Protein AF-A0A951AQX8-F1 (afdb_monomer_lite)

Sequence (80 aa):
MSGQACAGADNRSPVLHIVRGQPSDEELAALTVVLVAVASPAQPAGPAVSSSWADPTHGMRTPLHPGPGIGAWRTSLHPG

pLDDT: mean 77.15, std 15.4, range [42.84, 98.25]

Foldseek 3Di:
DDDDDPPDPDPDDDPDDDPDDDDDPVRVVVVVVVVCVVPPDDDDDPDDPQDPVNPCVVVVDDDDDDPDDPCPVVVVPDDD

Secondary structure (DSSP, 8-state):
--------------S----SS---HHHHHHHHHHHHHHHSPPP--SS----GGG-THHHHSPP----S-TTTTTGGG---

Structure (mmCIF, N/CA/C/O backbone):
data_AF-A0A951AQX8-F1
#
_entry.id   AF-A0A951AQX8-F1
#
loop_
_atom_site.group_PDB
_atom_site.id
_atom_site.type_symbol
_atom_site.label_atom_id
_atom_site.label_alt_id
_atom_site.label_comp_id
_atom_site.label_asym_id
_atom_site.label_entity_id
_atom_site.label_seq_id
_atom_site.pdbx_PDB_ins_code
_atom_site.Cartn_x
_atom_site.Cartn_y
_atom_site.Cartn_z
_atom_site.occupancy
_atom_site.B_iso_or_equiv
_atom_site.auth_seq_id
_atom_site.auth_comp_id
_atom_site.auth_asym_id
_atom_site.auth_atom_id
_atom_site.pdbx_PDB_model_num
ATOM 1 N N . MET A 1 1 ? -22.665 37.808 -16.295 1.00 42.84 1 MET A N 1
ATOM 2 C CA . MET A 1 1 ? -22.367 36.857 -17.389 1.00 42.84 1 MET A CA 1
ATOM 3 C C . MET A 1 1 ? -20.856 36.840 -17.539 1.00 42.84 1 MET A C 1
ATOM 5 O O . MET A 1 1 ? -20.332 37.828 -18.016 1.00 42.84 1 MET A O 1
ATOM 9 N N . SER A 1 2 ? -20.051 35.906 -17.052 1.00 44.84 2 SER A N 1
ATOM 10 C CA . SER A 1 2 ? -20.186 34.581 -16.427 1.00 44.84 2 SER A CA 1
ATOM 11 C C . SER A 1 2 ? -18.930 34.451 -15.526 1.00 44.84 2 SER A C 1
ATOM 13 O O . SER A 1 2 ? -17.937 35.115 -15.794 1.00 44.84 2 SER A O 1
ATOM 15 N N . GLY A 1 3 ? -18.891 33.765 -14.385 1.00 55.12 3 GLY A N 1
ATOM 16 C CA . GLY A 1 3 ? -19.399 32.423 -14.130 1.00 55.12 3 GLY A CA 1
ATOM 17 C C . GLY A 1 3 ? -18.370 31.384 -14.596 1.00 55.12 3 GLY A C 1
ATOM 18 O O . GLY A 1 3 ? -18.361 31.062 -15.775 1.00 55.12 3 GLY A O 1
ATOM 19 N N . GLN A 1 4 ? -17.568 30.873 -13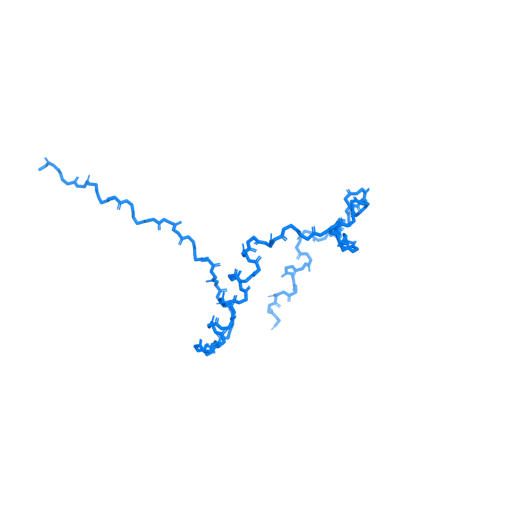.652 1.00 52.72 4 GLN A N 1
ATOM 20 C CA . GLN A 1 4 ? -16.689 29.688 -13.708 1.00 52.72 4 GLN A CA 1
ATOM 21 C C . GLN A 1 4 ? -15.307 29.751 -14.400 1.00 52.72 4 GLN A C 1
ATOM 23 O O . GLN A 1 4 ? -15.186 29.723 -15.618 1.00 52.72 4 GLN A O 1
ATOM 28 N N . ALA A 1 5 ? -14.264 29.577 -13.577 1.00 49.06 5 ALA A N 1
ATOM 29 C CA . ALA A 1 5 ? -13.431 28.370 -13.629 1.00 49.06 5 ALA A CA 1
ATOM 30 C C . ALA A 1 5 ? -12.927 28.058 -12.207 1.00 49.06 5 ALA A C 1
ATOM 32 O O . ALA A 1 5 ? -11.917 28.591 -11.753 1.00 49.06 5 ALA A O 1
ATOM 33 N N . CYS A 1 6 ? -13.661 27.217 -11.472 1.00 44.06 6 CYS A N 1
ATOM 34 C CA . CYS A 1 6 ? -13.102 26.534 -10.310 1.00 44.06 6 CYS A CA 1
ATOM 35 C C . CYS A 1 6 ? -11.983 25.634 -10.844 1.00 44.06 6 CYS A C 1
ATOM 37 O O . CYS A 1 6 ? -12.263 24.648 -11.525 1.00 44.06 6 CYS A O 1
ATOM 39 N N . ALA A 1 7 ? -10.731 26.033 -10.620 1.00 55.25 7 ALA A N 1
ATOM 40 C CA . ALA A 1 7 ? -9.569 25.216 -10.935 1.00 55.25 7 ALA A CA 1
ATOM 41 C C . ALA A 1 7 ? -9.732 23.843 -10.265 1.00 55.25 7 ALA A C 1
ATOM 43 O O . ALA A 1 7 ? -10.193 23.756 -9.127 1.00 55.25 7 ALA A O 1
ATOM 44 N N . GLY A 1 8 ? -9.448 22.795 -11.037 1.00 46.84 8 GLY A N 1
ATOM 45 C CA . GLY A 1 8 ? -9.931 21.438 -10.820 1.00 46.84 8 GLY A CA 1
ATOM 46 C C . GLY A 1 8 ? -9.710 20.911 -9.407 1.00 46.84 8 GLY A C 1
ATOM 47 O O . GLY A 1 8 ? -8.612 20.992 -8.861 1.00 46.84 8 GLY A O 1
ATOM 48 N N . ALA A 1 9 ? -10.758 20.307 -8.849 1.00 58.16 9 ALA A N 1
ATOM 49 C CA . ALA A 1 9 ? -10.584 19.295 -7.825 1.00 58.16 9 ALA A CA 1
ATOM 50 C C . ALA A 1 9 ? -9.750 18.175 -8.460 1.00 58.16 9 ALA A C 1
ATOM 52 O O . ALA A 1 9 ? -10.223 17.414 -9.304 1.00 58.16 9 ALA A O 1
ATOM 53 N N . ASP A 1 10 ? -8.468 18.206 -8.130 1.00 57.19 10 ASP A N 1
ATOM 54 C CA . ASP A 1 10 ? -7.427 17.284 -8.541 1.00 57.19 10 ASP A CA 1
ATOM 55 C C . ASP A 1 10 ? -7.932 15.843 -8.377 1.00 57.19 10 ASP A C 1
ATOM 57 O O . ASP A 1 10 ? -8.292 15.420 -7.277 1.00 57.19 10 ASP A O 1
ATOM 61 N N . ASN A 1 11 ? -7.999 15.090 -9.475 1.00 60.28 11 ASN A N 1
ATOM 62 C CA . ASN A 1 11 ? -8.336 13.669 -9.467 1.00 60.28 11 ASN A CA 1
ATOM 63 C C . ASN A 1 11 ? -7.145 12.865 -8.918 1.00 60.28 11 ASN A C 1
ATOM 65 O O . ASN A 1 11 ? -6.534 12.052 -9.615 1.00 60.28 11 ASN A O 1
ATOM 69 N N . ARG A 1 12 ? -6.763 13.129 -7.667 1.00 70.25 12 ARG A N 1
ATOM 70 C CA . ARG A 1 12 ? -5.758 12.348 -6.956 1.00 70.25 12 ARG A CA 1
ATOM 71 C C . ARG A 1 12 ? -6.432 11.100 -6.423 1.00 70.25 12 ARG A C 1
ATOM 73 O O . ARG A 1 12 ? -7.082 11.112 -5.381 1.00 70.25 12 ARG A O 1
ATOM 80 N N . SER A 1 13 ? -6.265 10.013 -7.167 1.00 82.75 13 SER A N 1
ATOM 81 C CA . SER A 1 13 ? -6.561 8.683 -6.646 1.00 82.75 13 SER A CA 1
ATOM 82 C C . SER A 1 13 ? -5.786 8.475 -5.336 1.00 82.75 13 SER A C 1
ATOM 84 O O . SER A 1 13 ? -4.624 8.890 -5.249 1.00 82.75 13 SER A O 1
ATOM 86 N N . PRO A 1 14 ? -6.413 7.885 -4.304 1.00 86.00 14 PRO A N 1
ATOM 87 C CA . PRO A 1 14 ? -5.774 7.697 -3.010 1.00 86.00 14 PRO A CA 1
ATOM 88 C C . PRO A 1 14 ? -4.510 6.845 -3.156 1.00 86.00 14 PRO A C 1
ATOM 90 O O . PRO A 1 14 ? -4.511 5.835 -3.857 1.00 86.00 14 PRO A O 1
ATOM 93 N N . VAL A 1 15 ? -3.435 7.246 -2.472 1.00 86.81 15 VAL A N 1
ATOM 94 C CA . VAL A 1 15 ? -2.141 6.537 -2.505 1.00 86.81 15 VAL A CA 1
ATOM 95 C C . VAL A 1 15 ? -2.231 5.171 -1.806 1.00 86.81 15 VAL A C 1
ATOM 97 O O . VAL A 1 15 ? -1.504 4.246 -2.155 1.00 86.81 15 VAL A O 1
ATOM 100 N N . LEU A 1 16 ? -3.154 5.024 -0.850 1.00 90.62 16 LEU A N 1
ATOM 101 C CA . LEU A 1 16 ? -3.443 3.787 -0.126 1.00 90.62 16 LEU A CA 1
ATOM 102 C C . LEU A 1 16 ? -4.960 3.648 0.065 1.00 90.62 16 LEU A C 1
ATOM 104 O O . LEU A 1 16 ? -5.619 4.601 0.476 1.00 90.62 16 LEU A O 1
ATOM 108 N N . HIS A 1 17 ? -5.510 2.460 -0.202 1.00 94.00 17 HIS A N 1
ATOM 109 C CA . HIS A 1 17 ? -6.931 2.152 -0.019 1.00 94.00 17 HIS A CA 1
ATOM 110 C C . HIS A 1 17 ? -7.111 0.843 0.761 1.00 94.00 17 HIS A C 1
ATOM 112 O O . HIS A 1 17 ? -6.651 -0.217 0.330 1.00 94.00 17 HIS A O 1
ATOM 118 N N . ILE A 1 18 ? -7.812 0.909 1.896 1.00 95.19 18 ILE A N 1
ATOM 119 C CA . ILE A 1 18 ? -8.121 -0.259 2.727 1.00 95.19 18 ILE A CA 1
ATOM 120 C C . ILE A 1 18 ? -9.370 -0.948 2.174 1.00 95.19 18 ILE A C 1
ATOM 122 O O . ILE A 1 18 ? -10.473 -0.422 2.255 1.00 95.19 18 ILE A O 1
ATOM 126 N N . VAL A 1 19 ? -9.201 -2.141 1.602 1.00 96.38 19 VAL A N 1
ATOM 127 C CA . VAL A 1 19 ? -10.311 -2.895 0.986 1.00 96.38 19 VAL A CA 1
ATOM 128 C C . VAL A 1 19 ? -11.184 -3.598 2.035 1.00 96.38 19 VAL A C 1
ATOM 130 O O . VAL A 1 19 ? -12.380 -3.777 1.819 1.00 96.38 19 VAL A O 1
ATOM 133 N N . ARG A 1 20 ? -10.599 -4.019 3.165 1.00 93.12 20 ARG A N 1
ATOM 134 C CA . ARG A 1 20 ? -11.288 -4.684 4.284 1.00 93.12 20 ARG A CA 1
ATOM 135 C C . ARG A 1 20 ? -10.580 -4.419 5.612 1.00 93.12 20 ARG A C 1
ATOM 137 O O . ARG A 1 20 ? -9.368 -4.233 5.628 1.00 93.12 20 ARG A O 1
ATOM 144 N N . GLY A 1 21 ? -11.340 -4.514 6.705 1.00 96.06 21 GLY A N 1
ATOM 145 C CA . GLY A 1 21 ? -10.863 -4.300 8.075 1.00 96.06 21 GLY A CA 1
ATOM 146 C C . GLY A 1 21 ? -11.001 -2.847 8.532 1.00 96.06 21 GLY A C 1
ATOM 147 O O . GLY A 1 21 ? -11.363 -1.975 7.745 1.00 96.06 21 GLY A O 1
ATOM 148 N N . GLN A 1 22 ? -10.749 -2.603 9.816 1.00 96.31 22 GLN A N 1
ATOM 149 C CA . GLN A 1 22 ? -10.682 -1.272 10.428 1.00 96.31 22 GLN A CA 1
ATOM 150 C C . GLN A 1 22 ? -9.349 -1.194 11.182 1.00 96.31 22 GLN A C 1
ATOM 152 O O . GLN A 1 22 ? -9.312 -1.584 12.349 1.00 96.31 22 GLN A O 1
ATOM 157 N N . PRO A 1 23 ? -8.248 -0.833 10.496 1.00 95.25 23 PRO A N 1
ATOM 158 C CA . PRO A 1 23 ? -6.937 -0.771 11.129 1.00 95.25 23 PRO A CA 1
ATOM 159 C C . PRO A 1 23 ? -6.916 0.316 12.202 1.00 95.25 23 PRO A C 1
ATOM 161 O O . PRO A 1 23 ? -7.602 1.333 12.064 1.00 95.25 23 PRO A O 1
ATOM 164 N N . SER A 1 24 ? -6.123 0.105 13.248 1.00 98.25 24 SER A N 1
ATOM 165 C CA . SER A 1 24 ? -5.882 1.147 14.244 1.00 98.25 24 SER A CA 1
ATOM 166 C C . SER A 1 24 ? -4.979 2.252 13.682 1.00 98.25 24 SER A C 1
ATOM 168 O O . SER A 1 24 ? -4.303 2.07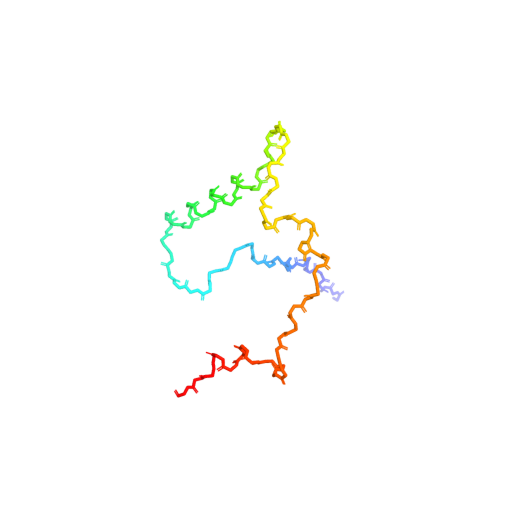9 12.658 1.00 98.25 24 SER A O 1
ATOM 170 N N . ASP A 1 25 ? -4.942 3.397 14.362 1.00 97.81 25 ASP A N 1
ATOM 171 C CA . ASP A 1 25 ? -4.080 4.520 13.979 1.00 97.81 25 ASP A CA 1
ATOM 172 C C . ASP A 1 25 ? -2.595 4.116 14.001 1.00 97.81 25 ASP A C 1
ATOM 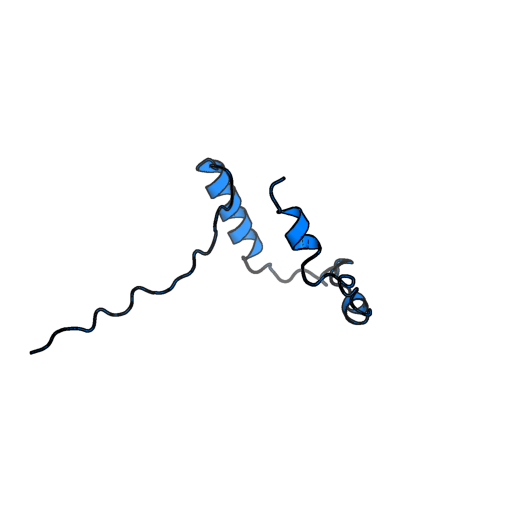174 O O . ASP A 1 25 ? -1.817 4.518 13.132 1.00 97.81 25 ASP A O 1
ATOM 178 N N . GLU A 1 26 ? -2.204 3.260 14.949 1.00 98.19 26 GLU A N 1
ATOM 179 C CA . GLU A 1 26 ? -0.843 2.734 15.062 1.00 98.19 26 GLU A CA 1
ATOM 180 C C . GLU A 1 26 ? -0.476 1.834 13.880 1.00 98.19 26 GLU A C 1
ATOM 182 O O . GLU A 1 26 ? 0.635 1.920 13.353 1.00 98.19 26 GLU A O 1
ATOM 187 N N . GLU A 1 27 ? -1.402 0.989 13.427 1.00 97.94 27 GLU A N 1
ATOM 188 C CA . GLU A 1 27 ? -1.188 0.111 12.276 1.00 97.94 27 GLU A CA 1
ATOM 189 C C . GLU A 1 27 ? -1.062 0.916 10.975 1.00 97.94 27 GLU A C 1
ATOM 191 O O . GLU A 1 27 ? -0.178 0.644 10.156 1.00 97.94 27 GLU A O 1
ATOM 196 N N . LEU A 1 28 ? -1.893 1.951 10.798 1.00 96.94 28 LEU A N 1
ATOM 197 C CA . LEU A 1 28 ? -1.793 2.868 9.658 1.00 96.94 28 LEU A CA 1
ATOM 198 C C . LEU A 1 28 ? -0.473 3.646 9.658 1.00 96.94 28 LEU A C 1
ATOM 200 O O . LEU A 1 28 ? 0.160 3.795 8.604 1.00 96.94 28 LEU A O 1
ATOM 204 N N . ALA A 1 29 ? -0.030 4.114 10.826 1.00 97.12 29 ALA A N 1
ATOM 205 C CA . ALA A 1 29 ? 1.255 4.782 10.976 1.00 97.12 29 ALA A CA 1
ATOM 206 C C . ALA A 1 29 ? 2.413 3.834 10.632 1.00 97.12 29 ALA A C 1
ATOM 208 O O . ALA A 1 29 ? 3.277 4.188 9.828 1.00 97.12 29 ALA A O 1
ATOM 209 N N . ALA A 1 30 ? 2.400 2.610 11.169 1.00 97.50 30 ALA A N 1
ATOM 210 C CA . ALA A 1 30 ? 3.426 1.606 10.901 1.00 97.50 30 ALA A CA 1
ATOM 211 C C . ALA A 1 30 ? 3.517 1.271 9.404 1.00 97.50 30 ALA A C 1
ATOM 213 O O . ALA A 1 30 ? 4.610 1.280 8.833 1.00 97.50 30 ALA A O 1
ATOM 214 N N . LEU A 1 31 ? 2.378 1.049 8.742 1.00 95.88 31 LEU A N 1
ATOM 215 C CA . LEU A 1 31 ? 2.335 0.785 7.305 1.00 95.88 31 LEU A CA 1
ATOM 216 C C . LEU A 1 31 ? 2.890 1.963 6.492 1.00 95.88 31 LEU A C 1
ATOM 218 O O . LEU A 1 31 ? 3.661 1.761 5.553 1.00 95.88 31 LEU A O 1
ATOM 222 N N . THR A 1 32 ? 2.545 3.194 6.873 1.00 95.62 32 THR A N 1
ATOM 223 C CA . THR A 1 32 ? 3.051 4.404 6.211 1.00 95.62 32 THR A CA 1
ATOM 224 C C . THR A 1 32 ? 4.567 4.525 6.357 1.00 95.62 32 THR A C 1
ATOM 226 O O . THR A 1 32 ? 5.254 4.780 5.368 1.00 95.62 32 THR A O 1
ATOM 229 N N . VAL A 1 33 ? 5.111 4.282 7.555 1.00 97.06 33 VAL A N 1
ATOM 230 C CA . VAL A 1 33 ? 6.564 4.295 7.795 1.00 97.06 33 VAL A CA 1
ATOM 231 C C . VAL A 1 33 ? 7.271 3.262 6.921 1.00 97.06 33 VAL A C 1
ATOM 233 O O . VAL A 1 33 ? 8.279 3.588 6.297 1.00 97.06 33 VAL A O 1
ATOM 236 N N . VAL A 1 34 ? 6.734 2.043 6.818 1.00 95.81 34 VAL A N 1
ATOM 237 C CA . VAL A 1 34 ? 7.303 0.997 5.955 1.00 95.81 34 VAL A CA 1
ATOM 238 C C . VAL A 1 34 ? 7.289 1.425 4.487 1.00 95.81 34 VAL A C 1
ATOM 240 O O . VAL A 1 34 ? 8.306 1.293 3.809 1.00 95.81 34 VAL A O 1
ATOM 243 N N . LEU A 1 35 ? 6.178 1.978 3.993 1.00 94.38 35 LEU A N 1
ATOM 244 C CA . LEU A 1 35 ? 6.080 2.459 2.610 1.00 94.38 35 LEU A CA 1
ATOM 245 C C . LEU A 1 35 ? 7.105 3.561 2.315 1.00 94.38 35 LEU A C 1
ATOM 247 O O . LEU A 1 35 ? 7.784 3.503 1.291 1.00 94.38 35 LEU A O 1
ATOM 251 N N . VAL A 1 36 ? 7.264 4.529 3.221 1.00 94.69 36 VAL A N 1
ATOM 252 C CA . VAL A 1 36 ? 8.272 5.594 3.091 1.00 94.69 36 VAL A CA 1
ATOM 253 C C . VAL A 1 36 ? 9.689 5.023 3.132 1.00 94.69 36 VAL A C 1
ATOM 255 O O . VAL A 1 36 ? 10.535 5.434 2.339 1.00 94.69 36 VAL A O 1
ATOM 258 N N . ALA A 1 37 ? 9.957 4.057 4.012 1.00 92.19 37 ALA A N 1
ATOM 259 C CA . ALA A 1 37 ? 11.266 3.420 4.120 1.00 92.19 37 ALA A CA 1
ATOM 260 C C . ALA A 1 37 ? 11.638 2.650 2.843 1.00 92.19 37 ALA A C 1
ATOM 262 O O . ALA A 1 37 ? 12.771 2.751 2.382 1.00 92.19 37 ALA A O 1
ATOM 263 N N . VAL A 1 38 ? 10.685 1.932 2.240 1.00 89.44 38 VAL A N 1
ATOM 264 C CA . VAL A 1 38 ? 10.886 1.199 0.977 1.00 89.44 38 VAL A CA 1
ATOM 265 C C . VAL A 1 38 ? 11.019 2.147 -0.219 1.00 89.44 38 VAL A C 1
ATOM 267 O O . VAL A 1 38 ? 11.810 1.884 -1.120 1.00 89.44 38 VAL A O 1
ATOM 270 N N . ALA A 1 39 ? 10.256 3.244 -0.245 1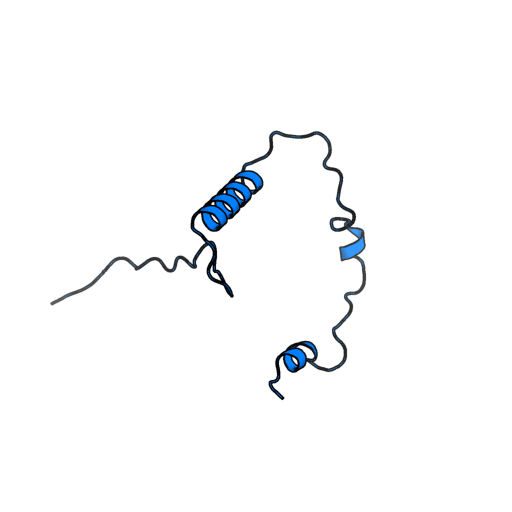.00 88.19 39 ALA A N 1
ATOM 271 C CA . ALA A 1 39 ? 10.317 4.237 -1.319 1.00 88.19 39 ALA A CA 1
ATOM 272 C C . ALA A 1 39 ? 11.560 5.136 -1.239 1.00 88.19 39 ALA A C 1
ATOM 274 O O . ALA A 1 39 ? 11.919 5.787 -2.223 1.00 88.19 39 ALA A O 1
ATOM 275 N N . SER A 1 40 ? 12.205 5.197 -0.073 1.00 83.56 40 SER A N 1
ATOM 276 C CA . SER A 1 40 ? 13.418 5.980 0.110 1.00 83.56 40 SER A CA 1
ATOM 277 C C . SER A 1 40 ? 14.542 5.393 -0.746 1.00 83.56 40 SER A C 1
ATOM 279 O O . SER A 1 40 ? 14.784 4.185 -0.689 1.00 83.56 40 SER A O 1
ATOM 281 N N . PRO A 1 41 ? 15.248 6.216 -1.542 1.00 74.00 41 PRO A N 1
ATOM 282 C CA . PRO A 1 41 ? 16.348 5.730 -2.355 1.00 74.00 41 PRO A CA 1
ATOM 283 C C . PRO A 1 41 ? 17.410 5.129 -1.437 1.00 74.00 41 PRO A C 1
ATOM 285 O O . PRO A 1 41 ? 17.992 5.821 -0.598 1.00 74.00 41 PRO A O 1
ATOM 288 N N . ALA A 1 42 ? 17.650 3.829 -1.590 1.00 68.94 42 ALA A N 1
ATOM 289 C CA . ALA A 1 42 ? 18.752 3.181 -0.906 1.00 68.94 42 ALA A CA 1
ATOM 290 C C . ALA A 1 42 ? 20.065 3.851 -1.336 1.00 68.94 42 ALA A C 1
ATOM 292 O O . ALA A 1 42 ? 20.253 4.176 -2.513 1.00 68.94 42 ALA A O 1
ATOM 293 N N . GLN A 1 43 ? 20.995 4.031 -0.392 1.00 70.12 43 GLN A N 1
ATOM 294 C CA . GLN A 1 43 ? 22.385 4.279 -0.772 1.00 70.12 43 GLN A CA 1
ATOM 295 C C . GLN A 1 43 ? 22.835 3.171 -1.731 1.00 70.12 43 GLN A C 1
ATOM 297 O O . GLN A 1 43 ? 22.355 2.045 -1.576 1.00 70.12 43 GLN A O 1
ATOM 302 N N . PRO A 1 44 ? 23.711 3.456 -2.715 1.00 65.25 44 PRO A N 1
ATOM 303 C CA . PRO A 1 44 ? 24.156 2.447 -3.664 1.00 65.25 44 PRO A CA 1
ATOM 304 C C . PRO A 1 44 ? 24.811 1.297 -2.900 1.00 65.25 44 PRO A C 1
ATOM 306 O O . PRO A 1 44 ? 25.968 1.365 -2.488 1.00 65.25 44 PRO A O 1
ATOM 309 N N . ALA A 1 45 ? 24.031 0.247 -2.670 1.00 67.94 45 ALA A N 1
ATOM 310 C CA . ALA A 1 45 ? 24.530 -1.020 -2.201 1.00 67.94 45 ALA A CA 1
ATOM 311 C C . ALA A 1 45 ? 25.308 -1.657 -3.356 1.00 67.94 45 ALA A C 1
ATOM 313 O O . ALA A 1 45 ? 25.051 -1.368 -4.529 1.00 67.94 45 ALA A O 1
ATOM 314 N N . GLY A 1 46 ? 26.268 -2.521 -3.016 1.00 69.56 46 GLY A N 1
ATOM 315 C CA . GLY A 1 46 ? 26.950 -3.373 -3.989 1.00 69.56 46 GLY A CA 1
ATOM 316 C C . GLY A 1 46 ? 25.963 -4.175 -4.857 1.00 69.56 46 GLY A C 1
ATOM 317 O O . GLY A 1 46 ? 24.751 -4.074 -4.667 1.00 69.56 46 GLY A O 1
ATOM 318 N N . PRO A 1 47 ? 26.454 -4.971 -5.821 1.00 71.06 47 PRO A N 1
ATOM 319 C CA . PRO A 1 47 ? 25.610 -5.618 -6.826 1.00 71.06 47 PRO A CA 1
ATOM 320 C C . PRO A 1 47 ? 24.370 -6.260 -6.194 1.00 71.06 47 PRO A C 1
ATOM 322 O O . PRO A 1 47 ? 24.482 -7.117 -5.316 1.00 71.06 47 PRO A O 1
ATOM 325 N N . ALA A 1 48 ? 23.191 -5.787 -6.610 1.00 71.19 48 ALA A N 1
ATOM 326 C CA . ALA A 1 48 ? 21.927 -6.264 -6.078 1.00 71.19 48 ALA A CA 1
ATOM 327 C C . ALA A 1 48 ? 21.829 -7.770 -6.330 1.00 71.19 48 ALA A C 1
ATOM 329 O O . ALA A 1 48 ? 21.953 -8.223 -7.470 1.00 71.19 48 ALA A O 1
ATOM 330 N N . VAL A 1 49 ? 21.609 -8.547 -5.268 1.00 74.88 49 VAL A N 1
ATOM 331 C CA . VAL A 1 49 ? 21.287 -9.966 -5.413 1.00 74.88 49 VAL A CA 1
ATOM 332 C C . VAL A 1 49 ? 19.938 -10.021 -6.119 1.00 74.88 49 VAL A C 1
ATOM 334 O O . VAL A 1 49 ? 18.912 -9.683 -5.526 1.00 74.88 49 VAL A O 1
ATOM 337 N N . SER A 1 50 ? 19.936 -10.382 -7.403 1.00 73.50 50 SER A N 1
ATOM 338 C CA . SER A 1 50 ? 18.698 -10.581 -8.147 1.00 73.50 50 SER A CA 1
ATOM 339 C C . SER A 1 50 ? 17.910 -11.670 -7.435 1.00 73.50 50 SER A C 1
ATOM 341 O O . SER A 1 50 ? 18.384 -12.801 -7.302 1.00 73.50 50 SER A O 1
ATOM 343 N N . SER A 1 51 ? 16.724 -11.328 -6.935 1.00 80.06 51 SER A N 1
ATOM 344 C CA . SER A 1 51 ? 15.835 -12.340 -6.382 1.00 80.06 51 SER A CA 1
ATOM 345 C C . SER A 1 51 ? 15.522 -13.359 -7.476 1.00 80.06 51 SER A C 1
ATOM 347 O O . SER A 1 51 ? 15.451 -13.006 -8.653 1.00 80.06 51 SER A O 1
ATOM 349 N N . SER A 1 52 ? 15.289 -14.617 -7.100 1.00 80.88 52 SER A N 1
ATOM 350 C CA . SER A 1 52 ? 14.858 -15.631 -8.072 1.00 80.88 52 SER A CA 1
ATOM 351 C C . SER A 1 52 ? 13.608 -15.185 -8.846 1.00 80.88 52 SER A C 1
ATOM 353 O O . SER A 1 52 ? 13.449 -15.569 -9.993 1.00 80.88 52 SER A O 1
ATOM 355 N N . TRP A 1 53 ? 12.754 -14.345 -8.251 1.00 77.00 53 TRP A N 1
ATOM 356 C CA . TRP A 1 53 ? 11.578 -13.757 -8.902 1.00 77.00 53 TRP A CA 1
ATOM 357 C C . TRP A 1 53 ? 11.913 -12.719 -9.979 1.00 77.00 53 TRP A C 1
ATOM 359 O O . TRP A 1 53 ? 11.141 -12.551 -10.918 1.00 77.00 53 TRP A O 1
ATOM 369 N N . ALA A 1 54 ? 13.038 -12.017 -9.842 1.00 82.25 54 ALA A N 1
ATOM 370 C CA . ALA A 1 54 ? 13.518 -11.027 -10.800 1.00 82.25 54 ALA A CA 1
ATOM 371 C C . ALA A 1 54 ? 14.408 -11.641 -11.896 1.00 82.25 54 ALA A C 1
ATOM 373 O O . ALA A 1 54 ? 15.010 -10.901 -12.673 1.00 82.25 54 ALA A O 1
ATOM 374 N N . ASP A 1 55 ? 14.520 -12.973 -11.958 1.00 86.44 55 ASP A N 1
ATOM 375 C CA . ASP A 1 55 ? 15.326 -13.655 -12.966 1.00 86.44 55 ASP A CA 1
ATOM 376 C C . ASP A 1 55 ? 14.753 -13.391 -14.380 1.00 86.44 55 ASP A C 1
ATOM 378 O O . ASP A 1 55 ? 13.600 -13.748 -14.653 1.00 86.44 55 ASP A O 1
ATOM 382 N N . PRO A 1 56 ? 15.529 -12.795 -15.310 1.00 82.12 56 PRO A N 1
ATOM 383 C CA . PRO A 1 56 ? 15.083 -12.510 -16.676 1.00 82.12 56 PRO A CA 1
ATOM 384 C C . PRO A 1 56 ? 14.589 -13.744 -17.439 1.00 82.12 56 PRO A C 1
ATOM 386 O O . PRO A 1 56 ? 13.759 -13.621 -18.344 1.00 82.12 56 PRO A O 1
ATOM 389 N N . THR A 1 57 ? 15.056 -14.940 -17.071 1.00 86.06 57 THR A N 1
ATOM 390 C CA . THR A 1 57 ? 14.597 -16.201 -17.666 1.00 86.06 57 THR A CA 1
ATOM 391 C C . THR A 1 57 ? 13.105 -16.443 -17.431 1.00 86.06 57 THR A C 1
ATOM 393 O O . THR A 1 57 ? 12.465 -17.094 -18.259 1.00 86.06 57 THR A O 1
ATOM 396 N N . HIS A 1 58 ? 12.502 -15.868 -16.381 1.00 82.81 58 HIS A N 1
ATOM 397 C CA . HIS A 1 58 ? 11.053 -15.920 -16.180 1.00 82.81 58 HIS A CA 1
ATOM 398 C C . HIS A 1 58 ? 10.277 -15.207 -17.293 1.00 82.81 58 HIS A C 1
ATOM 400 O O . HIS A 1 58 ? 9.206 -15.681 -17.665 1.00 82.81 58 HIS A O 1
ATOM 406 N N . GLY A 1 59 ? 10.824 -14.132 -17.872 1.00 82.62 59 GLY A N 1
ATOM 407 C CA . GLY A 1 59 ? 10.215 -13.417 -19.001 1.00 82.62 59 GLY A CA 1
ATOM 408 C C . GLY A 1 59 ? 10.346 -14.144 -20.343 1.00 82.62 59 GLY A C 1
ATOM 409 O O . GLY A 1 59 ? 9.608 -13.849 -21.277 1.00 82.62 59 GLY A O 1
ATOM 410 N N . MET A 1 60 ? 11.262 -15.111 -20.440 1.00 86.88 60 MET A N 1
ATOM 411 C CA . M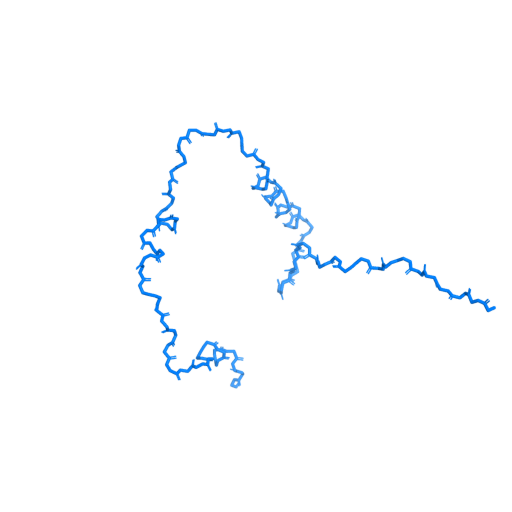ET A 1 60 ? 11.455 -15.939 -21.637 1.00 86.88 60 MET A CA 1
ATOM 412 C C . MET A 1 60 ? 10.538 -17.170 -21.660 1.00 86.88 60 MET A C 1
ATOM 414 O O . MET A 1 60 ? 10.435 -17.844 -22.685 1.00 86.88 60 MET A O 1
ATOM 418 N N . ARG A 1 61 ? 9.879 -17.497 -20.540 1.00 82.94 61 ARG A N 1
ATOM 419 C CA . ARG A 1 61 ? 8.950 -18.631 -20.463 1.00 82.94 61 ARG A CA 1
ATOM 420 C C . ARG A 1 61 ? 7.629 -18.290 -21.144 1.00 82.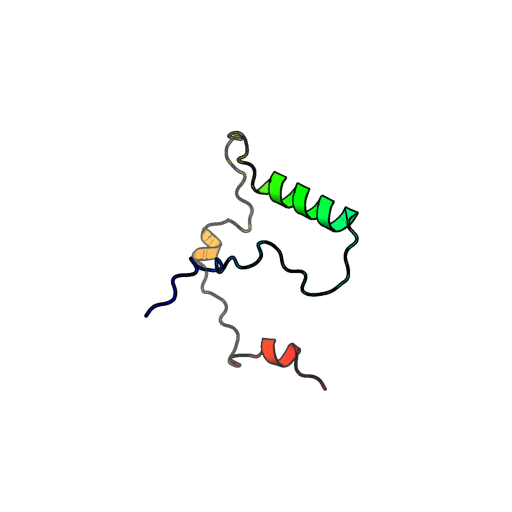94 61 ARG A C 1
ATOM 422 O O . ARG A 1 61 ? 7.112 -17.187 -20.997 1.00 82.94 61 ARG A O 1
ATOM 429 N N . THR A 1 62 ? 7.042 -19.269 -21.833 1.00 83.94 62 THR A N 1
ATOM 430 C CA . THR A 1 62 ? 5.667 -19.165 -22.333 1.00 83.94 62 THR A CA 1
ATOM 431 C C . THR A 1 62 ? 4.722 -18.907 -21.155 1.00 83.94 62 THR A C 1
ATOM 433 O O . THR A 1 62 ? 4.694 -19.723 -20.227 1.00 83.94 62 THR A O 1
ATOM 436 N N . PRO A 1 63 ? 3.955 -17.802 -21.161 1.00 74.94 63 PRO A N 1
ATOM 437 C CA . PRO A 1 63 ? 2.981 -17.536 -20.116 1.00 74.94 63 PRO A CA 1
ATOM 438 C C . PRO A 1 63 ? 1.978 -18.685 -20.024 1.00 74.94 63 PRO A C 1
ATOM 440 O O . PRO A 1 63 ? 1.444 -19.138 -21.039 1.00 74.94 63 PRO A O 1
ATOM 443 N N . LEU A 1 64 ? 1.696 -19.150 -18.806 1.00 76.38 64 LEU A N 1
ATOM 444 C CA . LEU A 1 64 ? 0.557 -20.032 -18.586 1.00 76.38 64 LEU A CA 1
ATOM 445 C C . LEU A 1 64 ? -0.704 -19.221 -18.882 1.00 76.38 64 LEU A C 1
ATOM 447 O O . LEU A 1 64 ? -1.082 -18.338 -18.113 1.00 76.38 64 LEU A O 1
ATOM 451 N N . HIS A 1 65 ? -1.340 -19.503 -20.014 1.00 70.19 65 HIS A N 1
ATOM 452 C CA . HIS A 1 65 ? -2.661 -18.969 -20.287 1.00 70.19 65 HIS A CA 1
ATOM 453 C C . HIS A 1 65 ? -3.629 -19.576 -19.268 1.00 70.19 65 HIS A C 1
ATOM 455 O O . HIS A 1 65 ? -3.683 -20.806 -19.149 1.00 70.19 65 HIS A O 1
ATOM 461 N N . PRO A 1 66 ? -4.397 -18.755 -18.528 1.00 68.62 66 PRO A N 1
ATOM 462 C CA . PRO A 1 66 ? -5.542 -19.259 -17.790 1.00 68.62 66 PRO A CA 1
ATOM 463 C C . PRO A 1 66 ? -6.373 -20.112 -18.755 1.00 68.62 66 PRO A C 1
ATOM 465 O O . PRO A 1 66 ? -6.667 -19.660 -19.863 1.00 68.62 66 PRO A O 1
ATOM 468 N N . GLY A 1 67 ? -6.658 -21.362 -18.374 1.00 67.56 67 GLY A N 1
ATOM 469 C CA . GLY A 1 67 ? -7.388 -22.319 -19.210 1.00 67.56 67 GLY A CA 1
ATOM 470 C C . GLY A 1 67 ? -8.750 -21.781 -19.684 1.00 67.56 67 GLY A C 1
ATOM 471 O O . GLY A 1 67 ? -9.163 -20.710 -19.243 1.00 67.56 67 GLY A O 1
ATOM 472 N N . PRO A 1 68 ? -9.472 -22.513 -20.553 1.00 63.94 68 PRO A N 1
ATOM 473 C CA . PRO A 1 68 ? -10.558 -22.022 -21.424 1.00 63.94 68 PRO A CA 1
ATOM 474 C C . PRO A 1 68 ? -11.815 -21.396 -20.771 1.00 63.94 68 PRO A C 1
ATOM 476 O O . PRO A 1 68 ? -12.827 -21.219 -21.440 1.00 63.94 68 PRO A O 1
ATOM 479 N N . GLY A 1 69 ? -11.779 -20.989 -19.505 1.00 61.62 69 GLY A N 1
ATOM 480 C CA . GLY A 1 69 ? -12.706 -20.014 -18.945 1.00 61.62 69 GLY A CA 1
ATOM 481 C C . GLY A 1 69 ? -12.040 -18.646 -18.828 1.00 61.62 69 GLY A C 1
ATOM 482 O O . GLY A 1 69 ? -11.369 -18.373 -17.829 1.00 61.62 69 GLY A O 1
ATOM 483 N N . ILE A 1 70 ? -12.284 -17.746 -19.788 1.00 58.44 70 ILE A N 1
ATOM 484 C CA . ILE A 1 70 ? -12.174 -16.300 -19.540 1.00 58.44 70 ILE A CA 1
ATOM 485 C C . ILE A 1 70 ? -13.045 -16.013 -18.307 1.00 58.44 70 ILE A C 1
ATOM 487 O O . ILE A 1 70 ? -14.269 -16.014 -18.386 1.00 58.44 70 ILE A O 1
ATOM 491 N N . GLY A 1 71 ? -12.418 -15.844 -17.140 1.00 65.31 71 GLY A N 1
ATOM 492 C CA . GLY A 1 71 ? -13.123 -15.654 -15.871 1.00 65.31 71 GLY A CA 1
ATOM 493 C C . GLY A 1 71 ? -13.234 -16.868 -14.938 1.00 65.31 71 GLY A C 1
ATOM 494 O O . GLY A 1 71 ? -14.003 -16.783 -13.989 1.00 65.31 71 GLY A O 1
ATOM 495 N N . ALA A 1 72 ? -12.452 -17.942 -15.102 1.00 68.19 72 ALA A N 1
ATOM 496 C CA . ALA A 1 72 ? -12.450 -19.076 -14.154 1.00 68.19 72 ALA A CA 1
ATOM 497 C C . ALA A 1 72 ? -12.107 -18.687 -12.695 1.00 68.19 72 ALA A C 1
ATOM 499 O O . ALA A 1 72 ? -12.554 -19.318 -11.747 1.00 68.19 72 ALA A O 1
ATOM 500 N N . TRP A 1 73 ? -11.350 -17.608 -12.490 1.00 69.06 73 TRP A N 1
ATOM 501 C CA . TRP A 1 73 ? -11.102 -17.049 -11.152 1.00 69.06 73 TRP A CA 1
ATOM 502 C C . TRP A 1 73 ? -12.230 -16.117 -10.686 1.00 69.06 73 TRP A C 1
ATOM 504 O O . TRP A 1 73 ? -12.396 -15.875 -9.496 1.00 69.06 73 TRP A O 1
ATOM 514 N N . ARG A 1 74 ? -13.042 -15.596 -11.617 1.00 67.19 74 ARG A N 1
ATOM 515 C CA . ARG A 1 74 ? -14.209 -14.757 -11.300 1.00 67.19 74 ARG A CA 1
ATOM 516 C C . ARG A 1 74 ? -15.347 -15.592 -10.717 1.00 67.19 74 ARG A C 1
ATOM 518 O O . ARG A 1 74 ? -16.117 -15.072 -9.918 1.00 67.19 74 ARG A O 1
ATOM 525 N N . THR A 1 75 ? -15.424 -16.881 -11.056 1.00 66.19 75 THR A N 1
ATOM 526 C CA . THR A 1 75 ? -16.383 -17.815 -10.446 1.00 66.19 75 THR A CA 1
ATOM 527 C C . THR A 1 75 ? -16.037 -18.167 -9.000 1.00 66.19 75 THR A C 1
ATOM 529 O O . THR A 1 75 ? -16.923 -18.577 -8.264 1.00 66.19 75 THR A O 1
ATOM 532 N N . SER A 1 76 ? -14.798 -17.939 -8.545 1.00 70.75 76 SER A N 1
ATOM 533 C CA . SER A 1 76 ? -14.422 -18.101 -7.130 1.00 70.75 76 SER A CA 1
ATOM 534 C C . SER A 1 76 ? -15.105 -17.093 -6.196 1.00 70.75 76 SER A C 1
ATOM 536 O O . SER A 1 76 ? -15.081 -17.277 -4.984 1.00 70.75 76 SER A O 1
ATOM 538 N N . LEU A 1 77 ? -15.697 -16.028 -6.747 1.00 71.25 77 LEU A N 1
ATOM 539 C CA . LEU A 1 77 ? -16.422 -14.992 -6.007 1.00 71.25 77 LEU A CA 1
ATOM 540 C C . LEU A 1 77 ? -17.942 -15.073 -6.218 1.00 71.25 77 LEU A C 1
ATOM 542 O O . LEU A 1 77 ? -18.654 -14.159 -5.804 1.00 71.25 77 LEU A O 1
ATOM 546 N N . HIS A 1 78 ? -18.450 -16.120 -6.881 1.00 69.31 78 HIS A N 1
ATOM 547 C CA . HIS A 1 78 ? -19.891 -16.298 -7.023 1.00 69.31 78 HIS A CA 1
ATOM 548 C C . HIS A 1 78 ? -20.483 -16.684 -5.656 1.00 69.31 78 HIS A C 1
ATOM 550 O O . HIS A 1 78 ? -20.041 -17.680 -5.080 1.00 69.31 78 HIS A O 1
ATOM 556 N N . PRO A 1 79 ? -21.461 -15.937 -5.116 1.00 64.00 79 PRO A N 1
ATOM 557 C CA . PRO A 1 79 ? -22.187 -16.373 -3.932 1.00 64.00 79 PRO A CA 1
ATOM 558 C C . PRO A 1 79 ? -23.019 -17.608 -4.294 1.00 64.00 79 PRO A C 1
ATOM 560 O O . PRO A 1 79 ? -23.766 -17.583 -5.275 1.00 64.00 79 PRO A O 1
ATOM 563 N N . GLY A 1 80 ? -22.827 -18.694 -3.552 1.00 59.34 80 GLY A N 1
ATOM 564 C CA . GLY A 1 80 ? -23.769 -19.812 -3.492 1.00 59.34 80 GLY A CA 1
ATOM 565 C C . GLY A 1 80 ? -24.816 -19.560 -2.422 1.00 59.34 80 GLY A C 1
ATOM 566 O O . GLY A 1 80 ? -24.462 -18.888 -1.425 1.00 59.34 80 GLY A O 1
#

Radius of gyration: 22.26 Å; chains: 1; bounding box: 51×59×37 Å